Protein AF-A0A7C7XXQ1-F1 (afdb_monomer)

Solvent-accessible surface area (backbone atoms only — not comparable to full-atom values): 8791 Å² total; per-residue (Å²): 127,85,78,73,82,72,54,63,34,34,36,43,32,41,36,23,61,31,93,62,36,51,89,46,96,90,58,56,94,86,53,44,15,67,61,36,32,44,66,22,47,54,62,50,49,54,57,33,44,78,54,66,19,45,79,78,46,72,49,70,52,91,59,61,57,92,78,76,80,98,57,85,88,66,46,70,48,51,32,40,38,32,34,36,32,45,30,61,61,53,56,50,54,49,51,49,47,46,70,69,68,72,55,68,38,62,58,30,39,65,26,6,44,67,48,70,52,79,46,80,35,74,88,68,87,63,88,82,37,66,70,56,50,49,51,52,51,52,48,54,52,50,53,51,53,51,54,56,50,64,75,74,106

Sequence (153 aa):
MKSDTGDDWAMWNAVDLWDTPKQVKGVKPGDTSQDVVNRYSEPFFAMALRRAAHPVMGGIAANTAIDTWGIEGGEDWEMGLLVRYRSRRDIMEMIEEMATSGLEIHSFKVAAVEKTIAFPLDPWFYPGDPRFLLGMVFTLLGLTAQLRHNARA

Secondary structure (DSSP, 8-state):
-----SS-EEEEEEEEE-SS----TTPPTT--HHHHHHHHHHHHHHHHHHTT-EEEEEEE-SSS-S---S-SS-S--SEEEEEEES-HHHHHHHHHHHHHS--TTHHHHHHHEEEEEEEEESS---TT-HHHHHHHHHHHHHHHHHHHHHTT-

Structure (mmCIF, N/CA/C/O backbone):
data_AF-A0A7C7XXQ1-F1
#
_entry.id   AF-A0A7C7XXQ1-F1
#
loop_
_atom_site.group_PDB
_atom_site.id
_atom_site.type_symbol
_atom_site.label_atom_id
_atom_site.label_alt_id
_atom_site.label_comp_id
_atom_site.label_asym_id
_atom_site.label_entity_id
_atom_site.label_seq_id
_atom_site.pdbx_PDB_ins_code
_atom_site.Cartn_x
_atom_site.Cartn_y
_atom_site.Cartn_z
_atom_site.occupancy
_atom_site.B_iso_or_equiv
_atom_site.auth_seq_id
_atom_site.auth_comp_id
_atom_site.auth_asym_id
_atom_site.auth_atom_id
_atom_site.pdbx_PDB_model_num
ATOM 1 N N . MET A 1 1 ? 8.755 -15.092 8.198 1.00 62.72 1 MET A N 1
ATOM 2 C CA . MET A 1 1 ? 8.285 -15.470 6.840 1.00 62.72 1 MET A CA 1
ATOM 3 C C . MET A 1 1 ? 9.049 -16.715 6.402 1.00 62.72 1 MET A C 1
ATOM 5 O O . MET A 1 1 ? 10.145 -16.906 6.917 1.00 62.72 1 MET A O 1
ATOM 9 N N . LYS A 1 2 ? 8.504 -17.573 5.517 1.00 59.38 2 LYS A N 1
ATOM 10 C CA . LYS A 1 2 ? 9.304 -18.648 4.884 1.00 59.38 2 LYS A CA 1
ATOM 11 C C . LYS A 1 2 ? 10.623 -18.040 4.381 1.00 59.38 2 LYS A C 1
ATOM 13 O O . LYS A 1 2 ? 10.593 -16.887 3.959 1.00 59.38 2 LYS A O 1
ATOM 18 N N . SER A 1 3 ? 11.722 -18.779 4.541 1.00 80.94 3 SER A N 1
ATOM 19 C CA . SER A 1 3 ? 13.116 -18.415 4.224 1.00 80.94 3 SER A CA 1
ATOM 20 C C . SER A 1 3 ? 13.285 -17.242 3.251 1.00 80.94 3 SER A C 1
ATOM 22 O O . SER A 1 3 ? 12.667 -17.227 2.189 1.00 80.94 3 SER A O 1
ATOM 24 N N . ASP A 1 4 ? 14.152 -16.289 3.594 1.00 83.31 4 ASP A N 1
ATOM 25 C CA . ASP A 1 4 ? 14.459 -15.150 2.726 1.00 83.31 4 ASP A CA 1
ATOM 26 C C . ASP A 1 4 ? 15.146 -15.614 1.435 1.00 83.31 4 ASP A C 1
ATOM 28 O O . ASP A 1 4 ? 16.235 -16.182 1.484 1.00 83.31 4 ASP A O 1
ATOM 32 N N . THR A 1 5 ? 14.490 -15.403 0.294 1.00 85.44 5 THR A N 1
ATOM 33 C CA . THR A 1 5 ? 15.016 -15.738 -1.038 1.00 85.44 5 THR A CA 1
ATOM 34 C C . THR A 1 5 ? 16.005 -14.689 -1.546 1.00 85.44 5 THR A C 1
ATOM 36 O O . THR A 1 5 ? 16.776 -14.979 -2.454 1.00 85.44 5 THR A O 1
ATOM 39 N N . GLY A 1 6 ? 16.005 -13.486 -0.956 1.00 85.44 6 GLY A N 1
ATOM 40 C CA . GLY A 1 6 ? 16.743 -12.323 -1.456 1.00 85.44 6 GLY A CA 1
ATOM 41 C C . GLY A 1 6 ? 16.015 -11.547 -2.560 1.00 85.44 6 GLY A C 1
ATOM 42 O O . GLY A 1 6 ? 16.452 -10.450 -2.902 1.00 85.44 6 GLY A O 1
ATOM 43 N N . ASP A 1 7 ? 14.902 -12.079 -3.070 1.00 89.19 7 ASP A N 1
ATOM 44 C CA . ASP A 1 7 ? 14.070 -11.426 -4.078 1.00 89.19 7 ASP A CA 1
ATOM 45 C C . ASP A 1 7 ? 13.067 -10.449 -3.454 1.00 89.19 7 ASP A C 1
ATOM 47 O O . ASP A 1 7 ? 12.694 -10.543 -2.275 1.00 89.19 7 ASP A O 1
ATOM 51 N N . ASP A 1 8 ? 12.604 -9.513 -4.282 1.00 92.00 8 ASP A N 1
ATOM 52 C CA . ASP A 1 8 ? 11.540 -8.604 -3.904 1.00 92.00 8 ASP A CA 1
ATOM 53 C C . ASP A 1 8 ? 10.172 -9.282 -3.930 1.00 92.00 8 ASP A C 1
ATOM 55 O O . ASP A 1 8 ? 9.892 -10.184 -4.714 1.00 92.00 8 ASP A O 1
ATOM 59 N N . TRP A 1 9 ? 9.290 -8.811 -3.060 1.00 94.06 9 TRP A N 1
ATOM 60 C CA . TRP A 1 9 ? 7.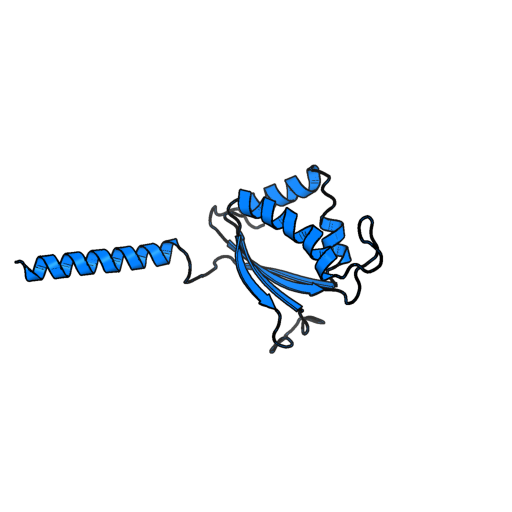936 -9.328 -2.900 1.00 94.06 9 TRP A CA 1
ATOM 61 C C . TRP A 1 9 ? 6.987 -8.165 -2.631 1.00 94.06 9 TRP A C 1
ATOM 63 O O . TRP A 1 9 ? 7.422 -7.039 -2.359 1.00 94.06 9 TRP A O 1
ATOM 73 N N . ALA A 1 10 ? 5.684 -8.412 -2.696 1.00 95.31 10 ALA A N 1
ATOM 74 C CA . ALA A 1 10 ? 4.698 -7.378 -2.415 1.00 95.31 10 ALA A CA 1
ATOM 75 C C . ALA A 1 10 ? 3.681 -7.820 -1.372 1.00 95.31 10 ALA A C 1
ATOM 77 O O . ALA A 1 10 ? 3.365 -8.997 -1.245 1.00 95.31 10 ALA A O 1
ATOM 78 N N . MET A 1 11 ? 3.156 -6.866 -0.616 1.00 96.44 11 MET A N 1
ATOM 79 C CA . MET A 1 11 ? 2.065 -7.082 0.322 1.00 96.44 11 MET A CA 1
ATOM 80 C C . MET A 1 11 ? 0.830 -6.365 -0.196 1.00 96.44 11 MET A C 1
ATOM 82 O O . MET A 1 11 ? 0.828 -5.136 -0.303 1.00 96.44 11 MET A O 1
ATOM 86 N N . TRP A 1 12 ? -0.203 -7.138 -0.515 1.00 96.56 12 TRP A N 1
ATOM 87 C CA . TRP A 1 12 ? -1.530 -6.603 -0.777 1.00 96.56 1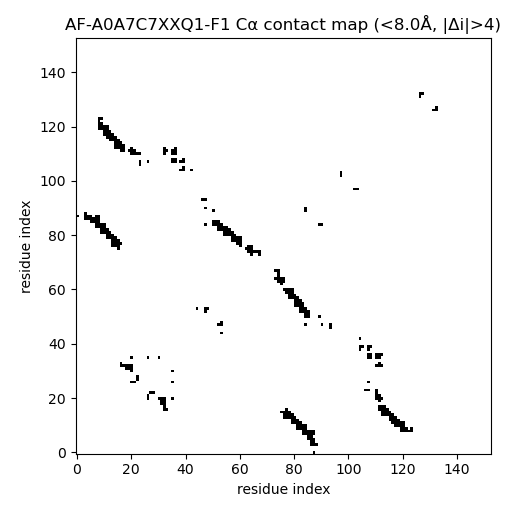2 TRP A CA 1
ATOM 88 C C . TRP A 1 12 ? -2.231 -6.344 0.549 1.00 96.56 12 TRP A C 1
ATOM 90 O O . TRP A 1 12 ? -2.275 -7.225 1.408 1.00 96.56 12 TRP A O 1
ATOM 100 N N . ASN A 1 13 ? -2.775 -5.146 0.708 1.00 97.00 13 ASN A N 1
ATOM 101 C CA . ASN A 1 13 ? -3.516 -4.742 1.887 1.00 97.00 13 ASN A CA 1
ATOM 102 C C . ASN A 1 13 ? -4.904 -4.265 1.471 1.00 97.00 13 ASN A C 1
ATOM 104 O O . ASN A 1 13 ? -5.019 -3.431 0.575 1.00 97.00 13 ASN A O 1
ATOM 108 N N . ALA A 1 14 ? -5.925 -4.755 2.162 1.00 96.62 14 ALA A N 1
ATOM 109 C CA . ALA A 1 14 ? -7.239 -4.129 2.222 1.00 96.62 14 ALA A CA 1
ATOM 110 C C . ALA A 1 14 ? -7.442 -3.627 3.654 1.00 96.62 14 ALA A C 1
ATOM 112 O O . ALA A 1 14 ? -7.081 -4.324 4.611 1.00 96.62 14 ALA A O 1
ATOM 113 N N . VAL A 1 15 ? -7.923 -2.398 3.805 1.00 97.06 15 VAL A N 1
ATOM 114 C CA . VAL A 1 15 ? -8.073 -1.732 5.102 1.00 97.06 15 VAL A CA 1
ATOM 115 C C . VAL A 1 15 ? -9.455 -1.107 5.176 1.00 97.06 15 VAL A C 1
ATOM 117 O O . VAL A 1 15 ? -9.915 -0.484 4.221 1.00 97.06 15 VAL A O 1
ATOM 120 N N . ASP A 1 16 ? -10.079 -1.297 6.327 1.00 97.25 16 ASP A N 1
ATOM 121 C CA . ASP A 1 16 ? -11.339 -0.692 6.724 1.00 97.25 16 ASP A CA 1
ATOM 122 C C . ASP A 1 16 ? -11.094 0.042 8.044 1.00 97.25 16 ASP A C 1
ATOM 124 O O . ASP A 1 16 ? -10.465 -0.515 8.961 1.00 97.25 16 ASP A O 1
ATOM 128 N N . LEU A 1 17 ? -11.491 1.306 8.124 1.00 97.06 17 LEU A N 1
ATOM 129 C CA . LEU A 1 17 ? -11.306 2.119 9.318 1.00 97.06 17 LEU A CA 1
ATOM 130 C C . LEU A 1 17 ? -12.597 2.157 10.129 1.00 97.06 17 LEU A C 1
ATOM 132 O O . LEU A 1 17 ? -13.690 2.036 9.600 1.00 97.06 17 LEU A O 1
ATOM 136 N N . TRP A 1 18 ? -12.466 2.372 11.435 1.00 96.50 18 TRP A N 1
ATOM 137 C CA . TRP A 1 18 ? -13.632 2.682 12.254 1.00 96.50 18 TRP A CA 1
ATOM 138 C C . TRP A 1 18 ? -14.252 4.010 11.812 1.00 96.50 18 TRP A C 1
ATOM 140 O O . TRP A 1 18 ? -13.518 4.971 11.582 1.00 96.50 18 TRP A O 1
ATOM 150 N N . ASP A 1 19 ? -15.577 4.142 11.886 1.00 95.19 19 ASP A N 1
ATOM 151 C CA . ASP A 1 19 ? -16.248 5.450 11.761 1.00 95.19 19 ASP A CA 1
ATOM 152 C C . ASP A 1 19 ? -15.690 6.484 12.755 1.00 95.19 19 ASP A C 1
ATOM 154 O O . ASP A 1 19 ? -15.587 7.681 12.482 1.00 95.19 19 ASP A O 1
ATOM 158 N N . THR A 1 20 ? -15.342 6.026 13.960 1.00 96.12 20 THR A N 1
ATOM 159 C CA . THR A 1 20 ? -14.736 6.842 15.015 1.00 96.12 20 THR A CA 1
ATOM 160 C C . THR A 1 20 ? -13.570 6.084 15.640 1.00 96.12 20 THR A C 1
ATOM 162 O O . THR A 1 20 ? -13.767 4.966 16.126 1.00 96.12 20 THR A O 1
ATOM 165 N N . PRO A 1 21 ? -12.363 6.674 15.701 1.00 96.56 21 PRO A N 1
ATOM 166 C CA . PRO A 1 21 ? -11.199 5.967 16.203 1.00 96.56 21 PRO A CA 1
ATOM 167 C C . PRO A 1 21 ? -11.325 5.706 17.702 1.00 96.56 21 PRO A C 1
ATOM 169 O O . PRO A 1 21 ? -11.846 6.520 18.480 1.00 96.56 21 PRO A O 1
ATOM 172 N N . LYS A 1 22 ? -10.765 4.579 18.140 1.00 95.88 22 LYS A N 1
ATOM 173 C CA . LYS A 1 22 ? -10.683 4.253 19.564 1.00 95.88 22 LYS A CA 1
ATOM 174 C C . LYS A 1 22 ? -9.818 5.285 20.279 1.00 95.88 22 LYS A C 1
ATOM 176 O O . LYS A 1 22 ? -8.747 5.674 19.815 1.00 95.88 22 LYS A O 1
ATOM 181 N N . GLN A 1 23 ? -10.272 5.698 21.454 1.00 94.38 23 GLN A N 1
ATOM 182 C CA . GLN A 1 23 ? -9.563 6.685 22.257 1.00 94.38 23 GLN A CA 1
ATOM 183 C C . GLN A 1 23 ? -8.382 6.023 22.973 1.00 94.38 23 GLN A C 1
ATOM 185 O O . GLN A 1 23 ? -8.538 5.376 24.007 1.00 94.38 23 GLN A O 1
ATOM 190 N N . VAL A 1 24 ? -7.193 6.179 22.392 1.00 91.81 24 VAL A N 1
ATOM 191 C CA . VAL A 1 24 ? -5.909 5.750 22.964 1.00 91.81 24 VAL A CA 1
ATOM 192 C C . VAL A 1 24 ? -5.007 6.960 23.206 1.00 91.81 24 VAL A C 1
ATOM 194 O O . VAL A 1 24 ? -5.274 8.065 22.731 1.00 91.81 24 VAL A O 1
ATOM 197 N N . LYS A 1 25 ? -3.909 6.772 23.948 1.00 90.50 25 LYS A N 1
ATOM 198 C CA . LYS A 1 25 ? -2.936 7.843 24.202 1.00 90.50 25 LYS A CA 1
ATOM 199 C C . LYS A 1 25 ? -2.452 8.447 22.875 1.00 90.50 25 LYS A C 1
ATOM 201 O O . LYS A 1 25 ? -1.879 7.750 22.050 1.00 90.50 25 LYS A O 1
ATOM 206 N N . GLY A 1 26 ? -2.646 9.755 22.704 1.00 89.75 26 GLY A N 1
ATOM 207 C CA . GLY A 1 26 ? -2.237 10.488 21.501 1.00 89.75 26 GLY A CA 1
ATOM 208 C C . GLY A 1 26 ? -3.335 10.667 20.447 1.00 89.75 26 GLY A C 1
ATOM 209 O O . GLY A 1 26 ? -3.106 11.413 19.498 1.00 89.75 26 GLY A O 1
ATOM 210 N N . VAL A 1 27 ? -4.510 10.050 20.614 1.00 93.62 27 VAL A N 1
ATOM 211 C CA . VAL A 1 27 ? -5.728 10.383 19.856 1.00 93.62 27 VAL A CA 1
ATOM 212 C C . VAL A 1 27 ? -6.452 11.515 20.584 1.00 93.62 27 VAL A C 1
ATOM 214 O O . VAL A 1 27 ? -6.644 11.460 21.798 1.00 93.62 27 VAL A O 1
ATOM 217 N N . LYS A 1 28 ? -6.787 12.583 19.861 1.00 93.25 28 LYS A N 1
ATOM 218 C CA . LYS A 1 28 ? -7.489 13.756 20.382 1.00 93.25 28 LYS A CA 1
ATOM 219 C C . LYS A 1 28 ? -8.995 13.604 20.148 1.00 93.25 28 LYS A C 1
ATOM 221 O O . LYS A 1 28 ? -9.397 13.032 19.134 1.00 93.25 28 LYS A O 1
ATOM 226 N N . PRO A 1 29 ? -9.838 14.179 21.023 1.00 91.62 29 PRO A N 1
ATOM 227 C CA . PRO A 1 29 ? -11.259 14.314 20.735 1.00 91.62 29 PRO A CA 1
ATOM 228 C C . PRO A 1 29 ? -11.472 15.045 19.403 1.00 91.62 29 PRO A C 1
ATOM 230 O O . PRO A 1 29 ? -10.932 16.134 19.206 1.00 91.62 29 PRO A O 1
ATOM 233 N N . GLY A 1 30 ? -12.251 14.440 18.507 1.00 92.25 30 GLY A N 1
ATOM 234 C CA . GLY A 1 30 ? -12.532 14.973 17.172 1.00 92.25 30 GLY A CA 1
ATOM 235 C C . GLY A 1 30 ? -11.557 14.545 16.070 1.00 92.25 30 GLY A C 1
ATOM 236 O O . GLY A 1 30 ? -11.798 14.901 14.922 1.00 92.25 30 GLY A O 1
ATOM 237 N N . ASP A 1 31 ? -10.500 13.783 16.378 1.00 95.38 31 ASP A N 1
ATOM 238 C CA . ASP A 1 31 ? -9.687 13.149 15.334 1.00 95.38 31 ASP A CA 1
ATOM 239 C C . ASP A 1 31 ? -10.533 12.143 14.537 1.00 95.38 31 ASP A C 1
ATOM 241 O O . ASP A 1 31 ? -11.260 11.333 15.122 1.00 95.38 31 ASP A O 1
ATOM 245 N N . THR A 1 32 ? -10.397 12.156 13.209 1.00 96.75 32 THR A N 1
ATOM 246 C CA . THR A 1 32 ? -10.973 11.113 12.349 1.00 96.75 32 THR A CA 1
ATOM 247 C C . THR A 1 32 ? -10.087 9.867 12.349 1.00 96.75 32 THR A C 1
ATOM 249 O O . THR A 1 32 ? -8.885 9.946 12.625 1.00 96.75 32 THR A O 1
ATOM 252 N N . SER A 1 33 ? -10.629 8.701 11.990 1.00 96.62 33 SER A N 1
ATOM 253 C CA . SER A 1 33 ? -9.798 7.497 11.844 1.00 96.62 33 SER A CA 1
ATOM 254 C C . SER A 1 33 ? -8.731 7.655 10.764 1.00 96.62 33 SER A C 1
ATOM 256 O O . SER A 1 33 ? -7.630 7.130 10.924 1.00 96.62 33 SER A O 1
ATOM 258 N N . GLN A 1 34 ? -8.992 8.458 9.727 1.00 95.62 34 GLN A N 1
ATOM 259 C CA . GLN A 1 34 ? -7.986 8.803 8.726 1.00 95.62 34 GLN A CA 1
ATOM 260 C C . GLN A 1 34 ? -6.823 9.603 9.337 1.00 95.62 34 GLN A C 1
ATOM 262 O O . GLN A 1 34 ? -5.657 9.297 9.083 1.00 95.62 34 GLN A O 1
ATOM 267 N N . ASP A 1 35 ? -7.108 10.593 10.187 1.00 96.06 35 ASP A N 1
ATOM 268 C CA . ASP A 1 35 ? -6.062 11.362 10.874 1.00 96.06 35 ASP A CA 1
ATOM 269 C C . ASP A 1 35 ? -5.2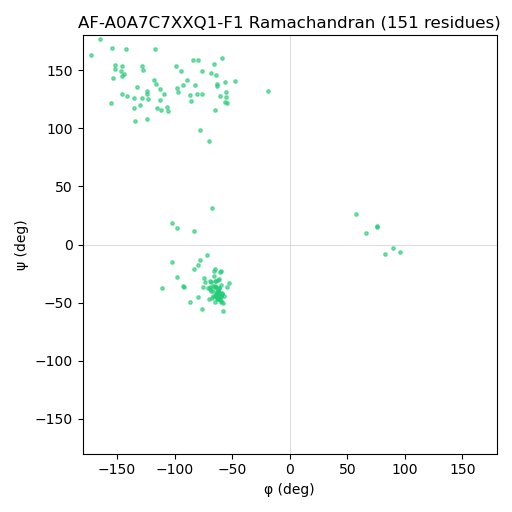23 10.469 11.791 1.00 96.06 35 ASP A C 1
ATOM 271 O O . ASP A 1 35 ? -3.999 10.604 11.867 1.00 96.06 35 ASP A O 1
ATOM 275 N N . VAL A 1 36 ? -5.877 9.539 12.490 1.00 96.62 36 VAL A N 1
ATOM 276 C CA . VAL A 1 36 ? -5.206 8.614 13.403 1.00 96.62 36 VAL A CA 1
ATOM 277 C C . VAL A 1 36 ? -4.357 7.603 12.630 1.00 96.62 36 VAL A C 1
ATOM 279 O O . VAL A 1 36 ? -3.188 7.425 12.973 1.00 96.62 36 VAL A O 1
ATOM 282 N N . VAL A 1 37 ? -4.875 6.982 11.563 1.00 95.81 37 VAL A N 1
ATOM 283 C CA . VAL A 1 37 ? -4.087 6.028 10.767 1.00 95.81 37 VAL A CA 1
ATOM 284 C C . VAL A 1 37 ? -2.910 6.716 10.074 1.00 95.81 37 VAL A C 1
ATOM 286 O O . VAL A 1 37 ? -1.844 6.110 9.987 1.00 95.81 37 VAL A O 1
ATOM 289 N N . ASN A 1 38 ? -3.033 7.993 9.691 1.00 95.19 38 ASN A N 1
ATOM 290 C CA . ASN A 1 38 ? -1.929 8.768 9.114 1.00 95.19 38 ASN A CA 1
ATOM 291 C C . ASN A 1 38 ? -0.742 8.910 10.080 1.00 95.19 38 ASN A C 1
ATOM 293 O O . ASN A 1 38 ? 0.412 8.757 9.674 1.00 95.19 38 ASN A O 1
ATOM 297 N N . ARG A 1 39 ? -1.006 9.077 11.383 1.00 94.62 39 ARG A N 1
ATOM 298 C CA . ARG A 1 39 ? 0.042 9.107 12.426 1.00 94.62 39 ARG A CA 1
ATOM 299 C C . ARG A 1 39 ? 0.785 7.776 12.569 1.00 94.62 39 ARG A C 1
ATOM 301 O O . ARG A 1 39 ? 1.901 7.757 13.084 1.00 94.62 39 ARG A O 1
ATOM 308 N N . TYR A 1 40 ? 0.189 6.673 12.117 1.00 93.88 40 TYR A N 1
ATOM 309 C CA . TYR A 1 40 ? 0.872 5.391 11.959 1.00 93.88 40 TYR A CA 1
ATOM 310 C C . TYR A 1 40 ? 1.571 5.272 10.597 1.00 93.88 40 TYR A C 1
ATOM 312 O O . TYR A 1 40 ? 2.741 4.888 10.535 1.00 93.88 40 TYR A O 1
ATOM 320 N N . SER A 1 41 ? 0.869 5.573 9.504 1.00 93.50 41 SER A N 1
ATOM 321 C CA . SER A 1 41 ? 1.340 5.272 8.154 1.00 93.50 41 SER A CA 1
ATOM 322 C C . SER A 1 41 ? 2.501 6.158 7.718 1.00 93.50 41 SER A C 1
ATOM 324 O O . SER A 1 41 ? 3.413 5.661 7.067 1.00 93.50 41 SER A O 1
ATOM 326 N N . GLU A 1 42 ? 2.520 7.440 8.085 1.00 93.81 42 GLU A N 1
ATOM 327 C CA . GLU A 1 42 ? 3.608 8.361 7.732 1.00 93.81 42 GLU A CA 1
ATOM 328 C C . GLU A 1 42 ? 4.988 7.885 8.226 1.00 93.81 42 GLU A C 1
ATOM 330 O O . GLU A 1 42 ? 5.882 7.688 7.393 1.00 93.81 42 GLU A O 1
ATOM 335 N N . PRO A 1 43 ? 5.204 7.632 9.536 1.00 92.38 43 PRO A N 1
ATOM 336 C CA . PRO A 1 43 ? 6.490 7.127 10.009 1.00 92.38 43 PRO A CA 1
ATOM 337 C C . PRO A 1 43 ? 6.784 5.723 9.471 1.00 92.38 43 PRO A C 1
ATOM 339 O O . PRO A 1 43 ? 7.932 5.434 9.127 1.00 92.38 43 PRO A O 1
ATOM 342 N N . PHE A 1 44 ? 5.763 4.868 9.335 1.00 92.19 44 PHE A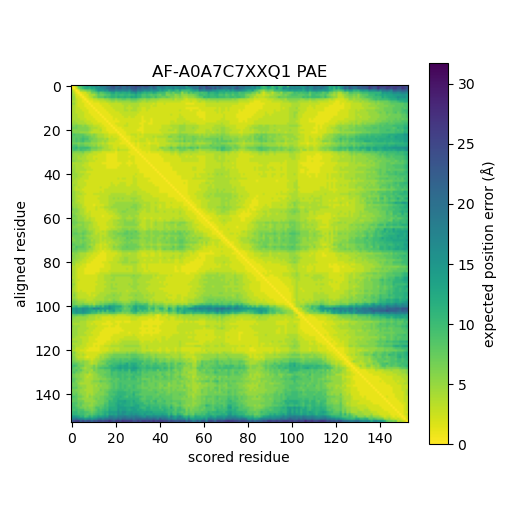 N 1
ATOM 343 C CA . PHE A 1 44 ? 5.913 3.543 8.732 1.00 92.19 44 PHE A CA 1
ATOM 344 C C . PHE A 1 44 ? 6.469 3.625 7.304 1.00 92.19 44 PHE A C 1
ATOM 346 O O . PHE A 1 44 ? 7.465 2.972 6.995 1.00 92.19 44 PHE A O 1
ATOM 353 N N . PHE A 1 45 ? 5.888 4.462 6.440 1.00 93.12 45 PHE A N 1
ATOM 354 C CA . PHE A 1 45 ? 6.366 4.626 5.068 1.00 93.12 45 PHE A CA 1
ATOM 355 C C . PHE A 1 45 ? 7.726 5.311 4.995 1.00 93.12 45 PHE A C 1
ATOM 357 O O . PHE A 1 45 ? 8.523 4.961 4.127 1.00 93.12 45 PHE A O 1
ATOM 364 N N . ALA A 1 46 ? 8.042 6.222 5.918 1.00 92.38 46 ALA A N 1
ATOM 365 C CA . ALA A 1 46 ? 9.380 6.797 6.002 1.00 92.38 46 ALA A CA 1
ATOM 366 C C . ALA A 1 46 ? 10.445 5.721 6.298 1.00 92.38 46 ALA A C 1
ATOM 368 O O . ALA A 1 46 ? 11.494 5.694 5.647 1.00 92.38 46 ALA A O 1
ATOM 369 N N . MET A 1 47 ? 10.175 4.803 7.234 1.00 92.19 47 MET A N 1
ATOM 370 C CA . MET A 1 47 ? 11.056 3.660 7.517 1.00 92.19 47 MET A CA 1
ATOM 371 C C . MET A 1 47 ? 11.117 2.669 6.350 1.00 92.19 47 MET A C 1
ATOM 373 O O . MET A 1 47 ? 12.200 2.171 6.032 1.00 92.19 47 MET A O 1
ATOM 377 N N . ALA A 1 48 ? 9.982 2.411 5.696 1.00 93.06 48 ALA A N 1
ATOM 378 C CA . ALA A 1 48 ? 9.901 1.514 4.548 1.00 93.06 48 ALA A CA 1
ATOM 379 C C . ALA A 1 48 ? 10.748 2.041 3.377 1.00 93.06 48 ALA A C 1
ATOM 381 O O . ALA A 1 48 ? 11.576 1.313 2.825 1.00 93.06 48 ALA A O 1
ATOM 382 N N . LEU A 1 49 ? 10.625 3.333 3.060 1.00 93.69 49 LEU A N 1
ATOM 383 C CA . LEU A 1 49 ? 11.345 3.961 1.954 1.00 93.69 49 LEU A CA 1
ATOM 384 C C . LEU A 1 49 ? 12.865 3.910 2.141 1.00 93.69 49 LEU A C 1
ATOM 386 O O . LEU A 1 49 ? 13.593 3.620 1.191 1.00 93.69 49 LEU A O 1
ATOM 390 N N . ARG A 1 50 ? 13.355 4.099 3.374 1.00 92.94 50 ARG A N 1
ATOM 391 C CA . ARG A 1 50 ? 14.786 3.953 3.712 1.00 92.94 50 ARG A CA 1
ATOM 392 C C . ARG A 1 50 ? 15.332 2.551 3.426 1.00 92.94 50 ARG A C 1
ATOM 394 O O . ARG A 1 50 ? 16.531 2.399 3.218 1.00 92.94 50 ARG A O 1
ATOM 401 N N . ARG A 1 51 ? 14.459 1.541 3.379 1.00 93.56 51 ARG A N 1
ATOM 402 C CA . ARG A 1 51 ? 14.779 0.139 3.066 1.00 93.56 51 ARG A CA 1
ATOM 403 C C . ARG A 1 51 ? 14.409 -0.257 1.635 1.00 93.56 51 ARG A C 1
ATOM 405 O O . ARG A 1 51 ? 14.301 -1.440 1.327 1.00 93.56 51 ARG A O 1
ATOM 412 N N . ALA A 1 52 ? 14.220 0.727 0.752 1.00 92.38 52 ALA A N 1
ATOM 413 C CA . ALA A 1 52 ? 13.801 0.532 -0.635 1.00 92.38 52 ALA A CA 1
ATOM 414 C C . ALA A 1 52 ? 12.459 -0.218 -0.785 1.00 92.38 52 ALA A C 1
ATOM 416 O O . ALA A 1 52 ? 12.209 -0.845 -1.818 1.00 92.38 52 ALA A O 1
ATOM 417 N N . ALA A 1 53 ? 11.596 -0.134 0.232 1.00 93.62 53 ALA A N 1
ATOM 418 C CA . ALA A 1 53 ? 10.199 -0.529 0.145 1.00 93.62 53 ALA A CA 1
ATOM 419 C C . ALA A 1 53 ? 9.339 0.684 -0.227 1.00 93.62 53 ALA A C 1
ATOM 421 O O . ALA A 1 53 ? 9.552 1.786 0.277 1.00 93.62 53 ALA A O 1
ATOM 422 N N . HIS A 1 54 ? 8.379 0.503 -1.129 1.00 91.88 54 HIS A N 1
ATOM 423 C CA . HIS A 1 54 ? 7.563 1.605 -1.632 1.00 91.88 54 HIS A CA 1
ATOM 424 C C . HIS A 1 54 ? 6.166 1.139 -2.061 1.00 91.88 54 HIS A C 1
ATOM 426 O O . HIS A 1 54 ? 6.004 0.001 -2.514 1.00 91.88 54 HIS A O 1
ATOM 432 N N . PRO A 1 55 ? 5.148 2.012 -1.968 1.00 92.56 55 PRO A N 1
ATOM 433 C CA . PRO A 1 55 ? 3.862 1.777 -2.609 1.00 92.56 55 PRO A CA 1
ATOM 434 C C . PRO A 1 55 ? 4.033 1.553 -4.118 1.00 92.56 55 PRO A C 1
ATOM 436 O O . PRO A 1 55 ? 4.847 2.210 -4.769 1.00 92.56 55 PRO A O 1
ATOM 439 N N . VAL A 1 56 ? 3.275 0.607 -4.664 1.00 92.38 56 VAL A N 1
ATOM 440 C CA . VAL A 1 56 ? 3.174 0.339 -6.110 1.00 92.38 56 VAL A CA 1
ATOM 441 C C . VAL A 1 56 ? 1.793 0.731 -6.625 1.00 92.38 56 VAL A C 1
ATOM 443 O O . VAL A 1 56 ? 1.663 1.261 -7.722 1.00 92.38 56 VAL A O 1
ATOM 446 N N . MET A 1 57 ? 0.763 0.497 -5.814 1.00 92.56 57 MET A N 1
ATOM 447 C CA . MET A 1 57 ? -0.624 0.832 -6.111 1.00 92.56 57 MET A CA 1
ATOM 448 C C . MET A 1 57 ? -1.324 1.226 -4.812 1.00 92.56 57 MET A C 1
ATOM 450 O O . MET A 1 57 ? -1.049 0.640 -3.767 1.00 92.56 57 MET A O 1
ATOM 454 N N . GLY A 1 58 ? -2.246 2.181 -4.894 1.00 94.56 58 GLY A N 1
ATOM 455 C CA . GLY A 1 58 ? -3.173 2.522 -3.821 1.00 94.56 58 GLY A CA 1
ATOM 456 C C . GLY A 1 58 ? -4.468 3.098 -4.385 1.00 94.56 58 GLY A C 1
ATOM 457 O O . GLY A 1 58 ? -4.463 3.648 -5.488 1.00 94.56 58 GLY A O 1
ATOM 458 N N . GLY A 1 59 ? -5.565 2.967 -3.646 1.00 95.94 59 GLY A N 1
ATOM 459 C CA . GLY A 1 59 ? -6.859 3.512 -4.045 1.00 95.94 59 GLY A CA 1
ATOM 460 C C . GLY A 1 59 ? -7.919 3.397 -2.956 1.00 95.94 59 GLY A C 1
ATOM 461 O O . GLY A 1 59 ? -7.767 2.626 -2.009 1.00 95.94 59 GLY A O 1
ATOM 462 N N . ILE A 1 60 ? -8.986 4.176 -3.118 1.00 95.81 60 ILE A N 1
ATOM 463 C CA . ILE A 1 60 ? -10.201 4.108 -2.300 1.00 95.81 60 ILE A CA 1
ATOM 464 C C . ILE A 1 60 ? -11.142 3.093 -2.952 1.00 95.81 60 ILE A C 1
ATOM 466 O O . ILE A 1 60 ? -11.210 3.014 -4.184 1.00 95.81 60 ILE A O 1
ATOM 470 N N . ALA A 1 61 ? -11.841 2.305 -2.143 1.00 95.62 61 ALA A N 1
ATOM 471 C CA . ALA A 1 61 ? -12.830 1.364 -2.636 1.00 95.62 61 ALA A CA 1
ATOM 472 C C . ALA A 1 61 ? -13.948 2.104 -3.383 1.00 95.62 61 ALA A C 1
ATOM 474 O O . ALA A 1 61 ? -14.536 3.062 -2.888 1.00 95.62 61 ALA A O 1
ATOM 475 N N . ALA A 1 62 ? -14.233 1.659 -4.606 1.00 96.56 62 ALA A N 1
ATOM 476 C CA . ALA A 1 62 ? -15.317 2.219 -5.409 1.00 96.56 62 ALA A CA 1
ATOM 477 C C . ALA A 1 62 ? -16.686 1.614 -5.052 1.00 96.56 62 ALA A C 1
ATOM 479 O O . ALA A 1 62 ? -17.718 2.193 -5.385 1.00 96.56 62 ALA A O 1
ATOM 480 N N . ASN A 1 63 ? -16.688 0.425 -4.444 1.00 95.44 63 ASN A N 1
ATOM 481 C CA . ASN A 1 63 ? -17.863 -0.314 -3.998 1.00 95.44 63 ASN A CA 1
ATOM 482 C C . ASN A 1 63 ? -17.423 -1.421 -3.021 1.00 95.44 63 ASN A C 1
ATOM 484 O O . ASN A 1 63 ? -16.221 -1.636 -2.837 1.00 95.44 63 ASN A O 1
ATOM 488 N N . THR A 1 64 ? -18.386 -2.158 -2.470 1.00 94.81 64 THR A N 1
ATOM 489 C CA . THR A 1 64 ? -18.146 -3.408 -1.742 1.00 94.81 64 THR A CA 1
ATOM 490 C C . THR A 1 64 ? -17.441 -4.441 -2.630 1.00 94.81 64 THR A C 1
ATOM 492 O O . THR A 1 64 ? -17.468 -4.366 -3.866 1.00 94.81 64 THR A O 1
ATOM 495 N N . ALA A 1 65 ? -16.810 -5.435 -2.008 1.00 93.75 65 ALA A N 1
ATOM 496 C CA . ALA A 1 65 ? -16.214 -6.565 -2.701 1.00 93.75 65 ALA A CA 1
ATOM 497 C C . ALA A 1 65 ? -17.264 -7.268 -3.579 1.00 93.75 65 ALA A C 1
ATOM 499 O O . ALA A 1 65 ? -18.375 -7.558 -3.140 1.00 93.75 65 ALA A O 1
ATOM 500 N N . ILE A 1 66 ? -16.903 -7.519 -4.840 1.00 94.38 66 ILE A N 1
ATOM 501 C CA . ILE A 1 66 ? -17.797 -8.135 -5.836 1.00 94.38 66 ILE A CA 1
ATOM 502 C C . ILE A 1 66 ? -17.995 -9.631 -5.556 1.00 94.38 66 ILE A C 1
ATOM 504 O O . ILE A 1 66 ? -19.058 -10.173 -5.846 1.00 94.38 66 ILE A O 1
ATOM 508 N N . ASP A 1 67 ? -16.969 -10.289 -5.015 1.00 92.75 67 ASP A N 1
ATOM 509 C CA . ASP A 1 67 ? -16.986 -11.709 -4.682 1.00 92.75 67 ASP A CA 1
ATOM 510 C C . ASP A 1 67 ? -16.241 -11.940 -3.364 1.00 92.75 67 ASP A C 1
ATOM 512 O O . ASP A 1 67 ? -15.096 -11.506 -3.194 1.00 92.75 67 ASP A O 1
ATOM 516 N N . THR A 1 68 ? -16.905 -12.617 -2.433 1.00 92.50 68 THR A N 1
ATOM 517 C CA . THR A 1 68 ? -16.356 -13.052 -1.151 1.00 92.50 68 THR A CA 1
ATOM 518 C C . THR A 1 68 ? -16.777 -14.498 -0.923 1.00 92.50 68 THR A C 1
ATOM 520 O O . THR A 1 68 ? -17.958 -14.828 -0.828 1.00 92.50 68 THR A O 1
ATOM 523 N N . TRP A 1 69 ? -15.800 -15.401 -0.832 1.00 93.69 69 TRP A N 1
ATOM 524 C CA . TRP A 1 69 ? -16.065 -16.818 -0.596 1.00 93.69 69 TRP A CA 1
ATOM 525 C C . TRP A 1 69 ? -15.202 -17.341 0.548 1.00 93.69 69 TRP A C 1
ATOM 527 O O . TRP A 1 69 ? -13.975 -17.319 0.486 1.00 93.69 69 TRP A O 1
ATOM 537 N N . GLY A 1 70 ? -15.859 -17.830 1.604 1.00 93.00 70 GLY A N 1
ATOM 538 C CA . GLY A 1 70 ? -15.191 -18.443 2.754 1.00 93.00 70 GLY A CA 1
ATOM 539 C C . GLY A 1 70 ? -14.543 -17.428 3.697 1.00 93.00 70 GLY A C 1
ATOM 540 O O . GLY A 1 70 ? -13.730 -17.815 4.532 1.00 93.00 70 GLY A O 1
ATOM 541 N N . ILE A 1 71 ? -14.897 -16.148 3.558 1.00 90.12 71 ILE A N 1
ATOM 542 C CA . ILE A 1 71 ? -14.462 -15.041 4.409 1.00 90.12 71 ILE A CA 1
ATOM 543 C C . ILE A 1 71 ? -15.723 -14.386 4.968 1.00 90.12 71 ILE A C 1
ATOM 545 O O . ILE A 1 71 ? -16.601 -14.012 4.198 1.00 90.12 71 ILE A O 1
ATOM 549 N N . GLU A 1 72 ? -15.811 -14.266 6.288 1.00 90.44 72 GLU A N 1
ATOM 550 C CA . GLU A 1 72 ? -16.910 -13.585 6.978 1.00 90.44 72 GLU A CA 1
ATOM 551 C C . GLU A 1 72 ? -16.490 -12.143 7.304 1.00 90.44 72 GLU A C 1
ATOM 553 O O . GLU A 1 72 ? -15.391 -11.927 7.822 1.00 90.44 72 GLU A O 1
ATOM 558 N N . GLY A 1 73 ? -17.334 -11.157 6.978 1.00 89.88 73 GLY A N 1
ATOM 559 C CA . GLY A 1 73 ? -17.073 -9.738 7.261 1.00 89.88 73 GLY A CA 1
ATOM 560 C C . GLY A 1 73 ? -16.041 -9.077 6.337 1.00 89.88 73 GLY A C 1
ATOM 561 O O . GLY A 1 73 ? -15.493 -8.024 6.676 1.00 89.88 73 GLY A O 1
ATOM 562 N N . GLY A 1 74 ? -15.730 -9.704 5.198 1.00 91.56 74 GLY A N 1
ATOM 563 C CA . GLY A 1 74 ? -14.750 -9.237 4.211 1.00 91.56 74 GLY A CA 1
ATOM 564 C C . GLY A 1 74 ? -15.350 -8.492 3.015 1.00 91.56 74 GLY A C 1
ATOM 565 O O . GLY A 1 74 ? -14.671 -8.358 1.997 1.00 91.56 74 GLY A O 1
ATOM 566 N N . GLU A 1 75 ? -16.613 -8.078 3.097 1.00 93.44 75 GLU A N 1
ATOM 567 C CA . GLU A 1 75 ? -17.364 -7.447 2.010 1.00 93.44 75 GLU A CA 1
ATOM 568 C C . GLU A 1 75 ? -17.014 -5.963 1.857 1.00 93.44 75 GLU A C 1
ATOM 570 O O . GLU A 1 75 ? -16.775 -5.493 0.746 1.00 93.44 75 GLU A O 1
ATOM 575 N N . ASP A 1 76 ? -16.940 -5.234 2.968 1.00 94.88 76 ASP A N 1
ATOM 576 C CA . ASP A 1 76 ? -16.692 -3.791 2.974 1.00 94.88 76 ASP A CA 1
ATOM 577 C C . ASP A 1 76 ? -15.217 -3.477 3.229 1.00 94.88 76 ASP A C 1
ATOM 579 O O . ASP A 1 76 ? -14.596 -4.055 4.121 1.00 94.88 76 ASP A O 1
ATOM 583 N N . TRP A 1 77 ? -14.660 -2.560 2.443 1.00 96.06 77 TRP A N 1
ATOM 584 C CA . TRP A 1 77 ? -13.310 -2.026 2.610 1.00 96.06 77 TRP A CA 1
ATOM 585 C C . TRP A 1 77 ? -13.328 -0.552 2.232 1.00 96.06 77 TRP A C 1
ATOM 587 O O . TRP A 1 77 ? -14.021 -0.180 1.288 1.00 96.06 77 TRP A O 1
ATOM 597 N N . GLU A 1 78 ? -12.513 0.273 2.879 1.00 96.00 78 GLU A N 1
ATOM 598 C CA . GLU A 1 78 ? -12.363 1.681 2.499 1.00 96.00 78 GLU A CA 1
ATOM 599 C C . GLU A 1 78 ? -11.218 1.895 1.512 1.00 96.00 78 GLU A C 1
ATOM 601 O O . GLU A 1 78 ? -11.309 2.727 0.608 1.00 96.00 78 GLU A O 1
ATOM 606 N N . MET A 1 79 ? -10.118 1.153 1.666 1.00 96.00 79 MET A N 1
ATOM 607 C CA . MET A 1 79 ? -8.918 1.369 0.862 1.00 96.00 79 MET A CA 1
ATOM 608 C C . MET A 1 79 ? -8.142 0.087 0.566 1.00 96.00 79 MET A C 1
ATOM 610 O O . MET A 1 79 ? -8.080 -0.850 1.364 1.00 96.00 79 MET A O 1
ATOM 614 N N . GLY A 1 80 ? -7.490 0.087 -0.595 1.00 96.69 80 GLY A N 1
ATOM 615 C CA . GLY A 1 80 ? -6.560 -0.946 -1.034 1.00 96.69 80 GLY A CA 1
ATOM 616 C C . GLY A 1 80 ? -5.160 -0.377 -1.236 1.00 96.69 80 GLY A C 1
ATOM 617 O O . GLY A 1 80 ? -5.001 0.736 -1.744 1.00 96.69 80 GLY A O 1
ATOM 618 N N . LEU A 1 81 ? -4.132 -1.138 -0.859 1.00 96.25 81 LEU A N 1
ATOM 619 C CA . LEU A 1 81 ? -2.735 -0.745 -1.021 1.00 96.25 81 LEU A CA 1
ATOM 620 C C . LEU A 1 81 ? -1.827 -1.942 -1.314 1.00 96.25 81 LEU A C 1
ATOM 622 O O . LEU A 1 81 ? -1.778 -2.907 -0.553 1.00 96.25 81 LEU A O 1
ATOM 626 N N . LEU A 1 82 ? -1.014 -1.825 -2.360 1.00 95.88 82 LEU A N 1
ATOM 627 C CA . LEU A 1 82 ? 0.069 -2.751 -2.669 1.00 95.88 82 LEU A CA 1
ATOM 628 C C . LEU A 1 82 ? 1.415 -2.093 -2.353 1.00 95.88 82 LEU A C 1
ATOM 630 O O . LEU A 1 82 ? 1.783 -1.092 -2.974 1.00 95.88 82 LEU A O 1
ATOM 634 N N . VAL A 1 83 ? 2.169 -2.675 -1.422 1.00 95.50 83 VAL A N 1
ATOM 635 C CA . VAL A 1 83 ? 3.514 -2.207 -1.053 1.00 95.50 83 VAL A CA 1
ATOM 636 C C . VAL A 1 83 ? 4.538 -3.241 -1.483 1.00 95.50 83 VAL A C 1
ATOM 638 O O . VAL A 1 83 ? 4.451 -4.399 -1.081 1.00 95.50 83 VAL A O 1
ATOM 641 N N . ARG A 1 84 ? 5.525 -2.822 -2.273 1.00 94.75 84 ARG A N 1
ATOM 642 C CA . ARG A 1 84 ? 6.696 -3.638 -2.592 1.00 94.75 84 ARG A CA 1
ATOM 643 C C . ARG A 1 84 ? 7.717 -3.528 -1.471 1.00 94.75 84 ARG A C 1
ATOM 645 O O . ARG A 1 84 ? 8.032 -2.423 -1.031 1.00 94.75 84 ARG A O 1
ATOM 652 N N . TYR A 1 85 ? 8.307 -4.656 -1.105 1.00 94.38 85 TYR A N 1
ATOM 653 C CA . TYR A 1 85 ? 9.465 -4.750 -0.226 1.00 94.38 85 TYR A CA 1
ATOM 654 C C . TYR A 1 85 ? 10.64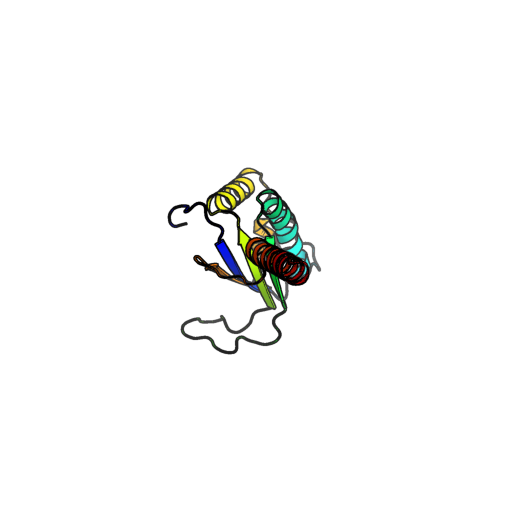7 -5.337 -0.990 1.00 94.38 85 TYR A C 1
ATOM 656 O O . TYR A 1 85 ? 10.491 -6.291 -1.749 1.00 94.38 85 TYR A O 1
ATOM 664 N N . ARG A 1 86 ? 11.843 -4.777 -0.777 1.00 92.81 86 ARG A N 1
ATOM 665 C CA . ARG A 1 86 ? 13.072 -5.248 -1.428 1.00 92.81 86 ARG A CA 1
ATOM 666 C C . ARG A 1 86 ? 13.451 -6.673 -1.010 1.00 92.81 86 ARG A C 1
ATOM 668 O O . ARG A 1 86 ? 13.957 -7.406 -1.846 1.00 92.81 86 ARG A O 1
ATOM 675 N N . SER A 1 87 ? 13.232 -7.046 0.250 1.00 93.00 87 SER A N 1
ATOM 676 C CA . SER A 1 87 ? 13.498 -8.393 0.772 1.00 93.00 87 SER A CA 1
ATOM 677 C C . SER A 1 87 ? 12.609 -8.706 1.977 1.00 93.00 87 SER A C 1
ATOM 679 O O . SER A 1 87 ? 11.939 -7.825 2.529 1.00 93.00 87 SER A O 1
ATOM 681 N N . ARG A 1 88 ? 12.582 -9.968 2.421 1.00 92.62 88 ARG A N 1
ATOM 682 C CA . ARG A 1 88 ? 11.878 -10.349 3.661 1.00 92.62 88 ARG A CA 1
ATOM 683 C C . ARG A 1 88 ? 12.639 -9.913 4.904 1.00 92.62 88 ARG A C 1
ATOM 685 O O . ARG A 1 88 ? 12.025 -9.642 5.931 1.00 92.62 88 ARG A O 1
ATOM 692 N N . ARG A 1 89 ? 13.966 -9.827 4.819 1.00 91.88 89 ARG A N 1
ATOM 693 C CA . ARG A 1 89 ? 14.799 -9.279 5.890 1.00 91.88 89 ARG A CA 1
ATOM 694 C C . ARG A 1 89 ? 14.422 -7.834 6.208 1.00 91.88 89 ARG A C 1
ATOM 696 O O . ARG A 1 89 ? 14.239 -7.514 7.375 1.00 91.88 89 ARG A O 1
ATOM 703 N N . ASP A 1 90 ? 14.213 -7.003 5.187 1.00 91.94 90 ASP A N 1
ATOM 704 C CA . ASP A 1 90 ? 13.925 -5.574 5.367 1.00 91.94 90 ASP A CA 1
ATOM 705 C C . ASP A 1 90 ? 12.663 -5.311 6.206 1.00 91.94 90 ASP A C 1
ATOM 707 O O . ASP A 1 90 ? 12.661 -4.430 7.066 1.00 91.94 90 ASP A O 1
ATOM 711 N N . ILE A 1 91 ? 11.588 -6.082 5.992 1.00 90.69 91 ILE A N 1
ATOM 712 C CA . ILE A 1 91 ? 10.368 -5.945 6.803 1.00 90.69 91 ILE A CA 1
ATOM 713 C C . ILE A 1 91 ? 10.596 -6.420 8.242 1.00 90.69 91 ILE A C 1
ATOM 715 O O . ILE A 1 91 ? 10.080 -5.801 9.166 1.00 90.69 91 ILE A O 1
ATOM 719 N N . MET A 1 92 ? 11.389 -7.476 8.450 1.00 90.75 92 MET A N 1
ATOM 720 C CA . MET A 1 92 ? 11.699 -7.977 9.793 1.00 90.75 92 MET A CA 1
ATOM 721 C C . MET A 1 92 ? 12.538 -6.967 10.577 1.00 90.75 92 MET A C 1
ATOM 723 O O . MET A 1 92 ? 12.199 -6.665 11.715 1.00 90.75 92 MET A O 1
ATOM 727 N N . GLU A 1 93 ? 13.560 -6.386 9.948 1.00 91.31 93 GLU A N 1
ATOM 728 C CA . GLU A 1 93 ? 14.366 -5.313 10.540 1.00 91.31 93 GLU A CA 1
ATOM 729 C C . GLU A 1 93 ? 13.520 -4.073 10.852 1.00 91.31 93 GLU A C 1
ATOM 731 O O . GLU A 1 93 ? 13.721 -3.428 11.876 1.00 91.31 93 GLU A O 1
ATOM 736 N N . MET A 1 94 ? 12.548 -3.734 9.998 1.00 90.50 94 MET A N 1
ATOM 737 C CA . MET A 1 94 ? 11.636 -2.619 10.264 1.00 90.50 94 MET A CA 1
ATOM 738 C C . MET A 1 94 ? 10.692 -2.914 11.437 1.00 90.50 94 MET A C 1
ATOM 740 O O . MET A 1 94 ? 10.432 -2.030 12.249 1.00 90.50 94 MET A O 1
ATOM 744 N N . ILE A 1 95 ? 10.180 -4.144 11.546 1.00 88.81 95 ILE A N 1
ATOM 745 C CA . ILE A 1 95 ? 9.364 -4.575 12.691 1.00 88.81 95 ILE A CA 1
ATOM 746 C C . ILE A 1 95 ? 10.183 -4.523 13.983 1.00 88.81 95 ILE A C 1
ATOM 748 O O . ILE A 1 95 ? 9.685 -4.037 14.996 1.00 88.81 95 ILE A O 1
ATOM 752 N N . GLU A 1 96 ? 11.436 -4.972 13.946 1.00 89.38 96 GLU A N 1
ATOM 753 C CA . GLU A 1 96 ? 12.350 -4.905 15.085 1.00 89.38 96 GLU A CA 1
ATOM 754 C C . GLU A 1 96 ? 12.675 -3.457 15.476 1.00 89.38 96 GLU A C 1
ATOM 756 O O . GLU A 1 96 ? 12.605 -3.112 16.656 1.00 89.38 96 GLU A O 1
ATOM 761 N N . GLU A 1 97 ? 12.948 -2.576 14.509 1.00 88.94 97 GLU A N 1
ATOM 762 C CA . GLU A 1 97 ? 13.150 -1.144 14.765 1.00 88.94 97 GLU A CA 1
ATOM 763 C C . GLU A 1 97 ? 11.905 -0.525 15.414 1.00 88.94 97 GLU A C 1
ATOM 765 O O . GLU A 1 97 ? 12.020 0.183 16.411 1.00 88.94 97 GLU A O 1
ATOM 770 N N . MET A 1 98 ? 10.701 -0.833 14.923 1.00 86.25 98 MET A N 1
ATOM 771 C CA . MET A 1 98 ? 9.453 -0.358 15.535 1.00 86.25 98 MET A CA 1
ATOM 772 C C . MET A 1 98 ? 9.272 -0.876 16.967 1.00 86.25 98 MET A C 1
ATOM 774 O O . MET A 1 98 ? 8.870 -0.114 17.841 1.00 86.25 98 MET A O 1
ATOM 778 N N . ALA A 1 99 ? 9.596 -2.145 17.220 1.00 85.12 99 ALA A N 1
ATOM 779 C CA . ALA A 1 99 ? 9.473 -2.749 18.544 1.00 85.12 99 ALA A CA 1
ATOM 780 C C . ALA A 1 99 ? 10.491 -2.194 19.559 1.00 85.12 99 ALA A C 1
ATOM 782 O O . ALA A 1 99 ? 10.198 -2.128 20.750 1.00 85.12 99 ALA A O 1
ATOM 783 N N . THR A 1 100 ? 11.683 -1.797 19.105 1.00 85.19 100 THR A N 1
ATOM 784 C CA . THR A 1 100 ? 12.797 -1.373 19.976 1.00 85.19 100 THR A CA 1
ATOM 785 C C . THR A 1 100 ? 12.920 0.142 20.137 1.00 85.19 100 THR A C 1
ATOM 787 O O . THR A 1 100 ? 13.384 0.611 21.173 1.00 85.19 100 THR A O 1
ATOM 790 N N . SER A 1 101 ? 12.485 0.926 19.150 1.00 77.12 101 SER A N 1
ATOM 791 C CA . SER A 1 101 ? 12.598 2.394 19.151 1.00 77.12 101 SER A CA 1
ATOM 792 C C . SER A 1 101 ? 11.659 3.107 20.132 1.00 77.12 101 SER A C 1
ATOM 794 O O . SER A 1 101 ? 11.771 4.320 20.308 1.00 77.12 101 SER A O 1
ATOM 796 N N . GLY A 1 102 ? 10.713 2.391 20.754 1.00 68.50 102 GLY A N 1
ATOM 797 C CA . GLY A 1 102 ? 9.683 2.985 21.616 1.00 68.50 102 GLY A CA 1
ATOM 798 C C . GLY A 1 102 ? 8.692 3.881 20.861 1.00 68.50 102 GLY A C 1
ATOM 799 O O . GLY A 1 102 ? 7.900 4.595 21.479 1.00 68.50 102 GLY A O 1
ATOM 800 N N . LEU A 1 103 ? 8.728 3.864 19.522 1.00 69.62 103 LEU A N 1
ATOM 801 C CA . LEU A 1 103 ? 7.721 4.472 18.662 1.00 69.62 103 LEU A CA 1
ATOM 802 C C . LEU A 1 103 ? 6.435 3.643 18.775 1.00 69.62 103 LEU A C 1
ATOM 804 O O . LEU A 1 103 ? 6.191 2.729 17.994 1.00 69.62 103 LEU A O 1
ATOM 808 N N . GLU A 1 104 ? 5.579 3.998 19.734 1.00 80.50 104 GLU A N 1
ATOM 809 C CA . GLU A 1 104 ? 4.250 3.403 19.977 1.00 80.50 104 GLU A CA 1
ATOM 810 C C . GLU A 1 104 ? 3.233 3.701 18.850 1.00 80.50 104 GLU A C 1
ATOM 812 O O . GLU A 1 104 ? 2.027 3.810 19.075 1.00 80.50 104 GLU A O 1
ATOM 817 N N . ILE A 1 105 ? 3.691 3.843 17.603 1.00 88.31 105 ILE A N 1
ATOM 818 C CA . ILE A 1 105 ? 2.862 4.189 16.444 1.00 88.31 105 ILE A CA 1
ATOM 819 C C . ILE A 1 105 ? 1.848 3.090 16.108 1.00 88.31 105 ILE A C 1
ATOM 821 O O . ILE A 1 105 ? 0.818 3.365 15.500 1.00 88.31 105 ILE A O 1
ATOM 825 N N . HIS A 1 106 ? 2.104 1.844 16.523 1.00 90.44 106 HIS A N 1
ATOM 826 C CA . HIS A 1 106 ? 1.183 0.731 16.291 1.00 90.44 106 HIS A CA 1
ATOM 827 C C . HIS A 1 106 ? -0.143 0.909 17.043 1.00 90.44 106 HIS A C 1
ATOM 829 O O . HIS A 1 106 ? -1.182 0.453 16.568 1.00 90.44 106 HIS A O 1
ATOM 835 N N . SER A 1 107 ? -0.130 1.634 18.167 1.00 92.31 107 SER A N 1
ATOM 836 C CA . SER A 1 107 ? -1.352 1.985 18.895 1.00 92.31 107 SER A CA 1
ATOM 837 C C . SER A 1 107 ? -2.323 2.794 18.029 1.00 92.31 107 SER A C 1
ATOM 839 O O . SER A 1 107 ? -3.528 2.561 18.094 1.00 92.31 107 SER A O 1
ATOM 841 N N . PHE A 1 108 ? -1.814 3.659 17.143 1.00 94.81 108 PHE A N 1
ATOM 842 C CA . PHE A 1 108 ? -2.639 4.406 16.195 1.00 94.81 108 PHE A CA 1
ATOM 843 C C . PHE A 1 108 ? -3.252 3.500 15.123 1.00 94.81 108 PHE A C 1
ATOM 845 O O . PHE A 1 108 ? -4.425 3.662 14.798 1.00 94.81 108 PHE A O 1
ATOM 852 N N . LYS A 1 109 ? -2.517 2.489 14.633 1.00 94.12 109 LYS A N 1
ATOM 853 C CA . LYS A 1 109 ? -3.088 1.482 13.722 1.00 94.12 109 LYS A CA 1
ATOM 854 C C . LYS A 1 109 ? -4.253 0.747 14.384 1.00 94.12 109 LYS A C 1
ATOM 856 O O . LYS A 1 109 ? -5.324 0.660 13.801 1.00 94.12 109 LYS A O 1
ATOM 861 N N . VAL A 1 110 ? -4.052 0.252 15.605 1.00 94.56 110 VAL A N 1
ATOM 862 C CA . VAL A 1 110 ? -5.080 -0.481 16.369 1.00 94.56 110 VAL A CA 1
ATOM 863 C C . VAL A 1 110 ? -6.286 0.404 16.702 1.00 94.56 110 VAL A C 1
ATOM 865 O O . VAL A 1 110 ? -7.410 -0.089 16.800 1.00 94.56 110 VAL A O 1
ATOM 868 N N . ALA A 1 111 ? -6.060 1.704 16.894 1.00 96.38 111 ALA A N 1
ATOM 869 C CA . ALA A 1 111 ? -7.116 2.655 17.201 1.00 96.38 111 ALA A CA 1
ATOM 870 C C . ALA A 1 111 ? -7.974 3.028 15.988 1.00 96.38 111 ALA A C 1
ATOM 872 O O . ALA A 1 111 ? -9.176 3.220 16.152 1.00 96.38 111 ALA A O 1
ATOM 873 N N . ALA A 1 112 ? -7.366 3.137 14.805 1.00 97.44 112 ALA A N 1
ATOM 874 C CA . ALA A 1 112 ? -8.039 3.588 13.591 1.00 97.44 112 ALA A CA 1
ATOM 875 C C . ALA A 1 112 ? -8.608 2.452 12.736 1.00 97.44 112 ALA A C 1
ATOM 877 O O . ALA A 1 112 ? -9.659 2.627 12.135 1.00 97.44 112 ALA A O 1
ATOM 878 N N . VAL A 1 113 ? -7.928 1.306 12.669 1.00 97.25 113 VAL A N 1
ATOM 879 C CA . VAL A 1 113 ? -8.301 0.201 11.776 1.00 97.25 113 VAL A CA 1
ATOM 880 C C . VAL A 1 113 ? -9.336 -0.694 12.453 1.00 97.25 113 VAL A C 1
ATOM 882 O O . VAL A 1 113 ? -9.097 -1.223 13.543 1.00 97.25 113 VAL A O 1
ATOM 885 N N . GLU A 1 114 ? -10.478 -0.876 11.795 1.00 96.44 114 GLU A N 1
ATOM 886 C CA . GLU A 1 114 ? -11.507 -1.836 12.191 1.00 96.44 114 GLU A CA 1
ATOM 887 C C . GLU A 1 114 ? -11.086 -3.246 11.809 1.00 96.44 114 GLU A C 1
ATOM 889 O O . GLU A 1 114 ? -10.947 -4.123 12.668 1.00 96.44 114 GLU A O 1
ATOM 894 N N . LYS A 1 115 ? -10.783 -3.433 10.527 1.00 95.06 115 LYS A N 1
ATOM 895 C CA . LYS A 1 115 ? -10.312 -4.700 9.982 1.00 95.06 115 LYS A CA 1
ATOM 896 C C . LYS A 1 115 ? -9.319 -4.464 8.855 1.00 95.06 115 LY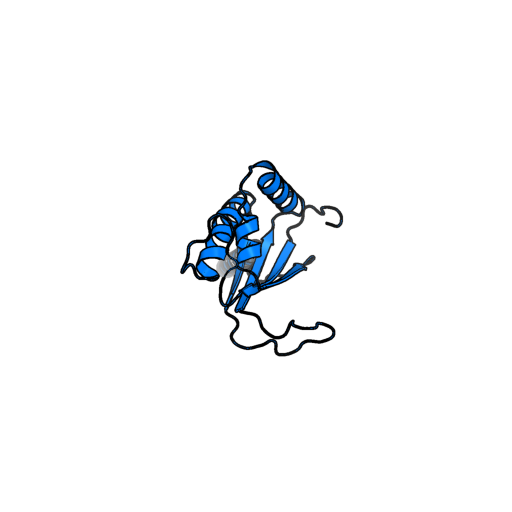S A C 1
ATOM 898 O O . LYS A 1 115 ? -9.295 -3.434 8.186 1.00 95.06 115 LYS A O 1
ATOM 903 N N . THR A 1 116 ? -8.444 -5.439 8.653 1.00 95.88 116 THR A N 1
ATOM 904 C CA . THR A 1 116 ? -7.480 -5.411 7.557 1.00 95.88 116 THR A CA 1
ATOM 905 C C . THR A 1 116 ? -7.089 -6.822 7.159 1.00 95.88 116 THR A C 1
ATOM 907 O O . THR A 1 116 ? -6.927 -7.696 8.012 1.00 95.88 116 THR A O 1
ATOM 910 N N . ILE A 1 117 ? -6.897 -7.033 5.863 1.00 94.38 117 ILE A N 1
ATOM 911 C CA . ILE A 1 117 ? -6.207 -8.206 5.335 1.00 94.38 117 ILE A CA 1
ATOM 912 C C . ILE A 1 117 ? -4.873 -7.726 4.787 1.00 94.38 117 ILE A C 1
ATOM 914 O O . ILE A 1 117 ? -4.838 -6.789 3.997 1.00 94.38 117 ILE A O 1
ATOM 918 N N . ALA A 1 118 ? -3.791 -8.391 5.185 1.00 94.31 118 ALA A N 1
ATOM 919 C CA . ALA A 1 118 ? -2.451 -8.171 4.660 1.00 94.31 118 ALA A CA 1
ATOM 920 C C . ALA A 1 118 ? -1.909 -9.500 4.126 1.00 94.31 118 ALA A C 1
ATOM 922 O O . ALA A 1 118 ? -1.595 -10.412 4.895 1.00 94.31 118 ALA A O 1
ATOM 923 N N . PHE A 1 119 ? -1.825 -9.623 2.804 1.00 93.06 119 PHE A N 1
ATOM 924 C CA . PHE A 1 119 ? -1.471 -10.862 2.124 1.00 93.06 119 PHE A CA 1
ATOM 925 C C . PHE A 1 119 ? -0.141 -10.715 1.368 1.00 93.06 119 PHE A C 1
ATOM 927 O O . PHE A 1 119 ? -0.041 -9.882 0.461 1.00 93.06 119 PHE A O 1
ATOM 934 N N . PRO A 1 120 ? 0.902 -11.488 1.727 1.00 94.12 120 PRO A N 1
ATOM 935 C CA . PRO A 1 120 ? 2.168 -11.470 1.007 1.00 94.12 120 PRO A CA 1
ATOM 936 C C . PRO A 1 120 ? 2.055 -12.236 -0.320 1.00 94.12 120 PRO A C 1
ATOM 938 O O . PRO A 1 120 ? 1.647 -13.394 -0.351 1.00 94.12 120 PRO A O 1
ATOM 941 N N . LEU A 1 121 ? 2.486 -11.594 -1.401 1.00 93.75 121 LEU A N 1
ATOM 942 C CA . LEU A 1 121 ? 2.566 -12.117 -2.759 1.00 93.75 121 LEU A CA 1
ATOM 943 C C . LEU A 1 121 ? 4.030 -12.411 -3.108 1.00 93.75 121 LEU A C 1
ATOM 945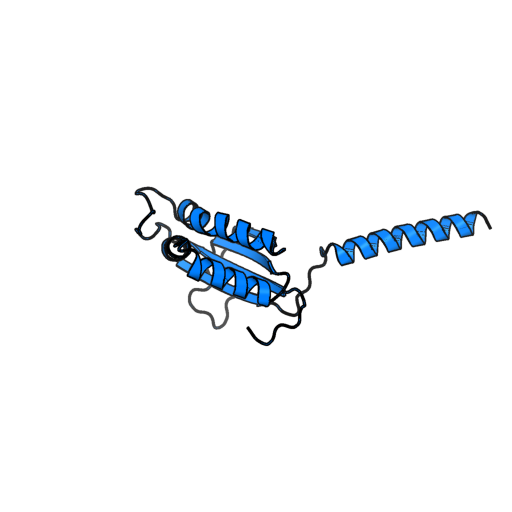 O O . LEU A 1 121 ? 4.849 -11.492 -3.172 1.00 93.75 121 LEU A O 1
ATOM 949 N N . ASP A 1 122 ? 4.346 -13.687 -3.326 1.00 91.94 122 ASP A N 1
ATOM 950 C CA . ASP A 1 122 ? 5.623 -14.151 -3.880 1.00 91.94 122 ASP A CA 1
ATOM 951 C C . ASP A 1 122 ? 5.442 -15.534 -4.557 1.00 91.94 122 ASP A C 1
ATOM 953 O O . ASP A 1 122 ? 5.011 -16.472 -3.874 1.00 91.94 122 ASP A O 1
ATOM 957 N N . PRO A 1 123 ? 5.747 -15.687 -5.862 1.00 89.00 123 PRO A N 1
ATOM 958 C CA . PRO A 1 123 ? 6.163 -14.629 -6.784 1.00 89.00 123 PRO A CA 1
ATOM 959 C C . PRO A 1 123 ? 5.041 -13.622 -7.028 1.00 89.00 123 PRO A C 1
ATOM 961 O O . PRO A 1 123 ? 3.855 -13.922 -6.888 1.00 89.00 123 PRO A O 1
ATOM 964 N N . TRP A 1 124 ? 5.424 -12.410 -7.406 1.00 91.19 124 TRP A N 1
ATOM 965 C CA . TRP A 1 124 ? 4.501 -11.352 -7.791 1.00 91.19 124 TRP A CA 1
ATOM 966 C C . TRP A 1 124 ? 4.914 -10.794 -9.151 1.00 91.19 124 TRP A C 1
ATOM 968 O O . TRP A 1 124 ? 6.075 -10.883 -9.549 1.00 91.19 124 TRP A O 1
ATOM 978 N N . PHE A 1 125 ? 3.952 -10.253 -9.891 1.00 86.94 125 PHE A N 1
ATOM 979 C CA . PHE A 1 125 ? 4.188 -9.731 -11.230 1.00 86.94 125 PHE A CA 1
ATOM 980 C C . PHE A 1 125 ? 3.641 -8.315 -11.343 1.00 86.94 125 PHE A C 1
ATOM 982 O O . PHE A 1 125 ? 2.466 -8.067 -11.074 1.00 86.94 125 PHE A O 1
ATOM 989 N N . TYR A 1 126 ? 4.501 -7.393 -11.764 1.00 86.50 126 TYR A N 1
ATOM 990 C CA . TYR A 1 126 ? 4.157 -5.995 -11.969 1.00 86.50 126 TYR A CA 1
ATOM 991 C C . TYR A 1 126 ? 4.734 -5.523 -13.313 1.00 86.50 126 TYR A C 1
ATOM 993 O O . TYR A 1 126 ? 5.942 -5.321 -13.422 1.00 86.50 126 TYR A O 1
ATOM 1001 N N . PRO A 1 127 ? 3.896 -5.329 -14.351 1.00 82.69 127 PRO A N 1
ATOM 1002 C CA . PRO A 1 127 ? 4.354 -4.878 -15.670 1.00 82.69 127 PRO A CA 1
ATOM 1003 C C . PRO A 1 127 ? 5.043 -3.510 -15.657 1.00 82.69 127 PRO A C 1
ATOM 1005 O O . PRO A 1 127 ? 5.818 -3.197 -16.555 1.00 82.69 127 PRO A O 1
ATOM 1008 N N . GLY A 1 128 ? 4.748 -2.686 -14.649 1.00 82.56 128 GLY A N 1
ATOM 1009 C CA . GLY A 1 128 ? 5.381 -1.386 -14.458 1.00 82.56 128 GLY A CA 1
ATOM 1010 C C . GLY A 1 128 ? 6.733 -1.452 -13.746 1.00 82.56 128 GLY A C 1
ATOM 1011 O O . GLY A 1 128 ? 7.221 -0.411 -13.307 1.00 82.56 128 GLY A O 1
ATOM 1012 N N . ASP A 1 129 ? 7.327 -2.640 -13.574 1.00 83.81 129 ASP A N 1
ATOM 1013 C CA . ASP A 1 129 ? 8.657 -2.776 -12.986 1.00 83.81 129 ASP A CA 1
ATOM 1014 C C . ASP A 1 129 ? 9.669 -1.942 -13.798 1.00 83.81 129 ASP A C 1
ATOM 1016 O O . ASP A 1 129 ? 9.827 -2.172 -15.005 1.00 83.81 129 ASP A O 1
ATOM 1020 N N . PRO A 1 130 ? 10.388 -0.989 -13.170 1.00 82.44 130 PRO A N 1
ATOM 1021 C CA . PRO A 1 130 ? 11.389 -0.177 -13.854 1.00 82.44 130 PRO A CA 1
ATOM 1022 C C . PRO A 1 130 ? 12.430 -1.003 -14.615 1.00 82.44 130 PRO A C 1
ATOM 1024 O O . PRO A 1 130 ? 12.883 -0.578 -15.673 1.00 82.44 130 PRO A O 1
ATOM 1027 N N . ARG A 1 131 ? 12.787 -2.198 -14.122 1.00 84.56 131 ARG A N 1
ATOM 1028 C CA . ARG A 1 131 ? 13.717 -3.121 -14.791 1.00 84.56 131 ARG A CA 1
ATOM 1029 C C . ARG A 1 131 ? 13.165 -3.563 -16.144 1.00 84.56 131 ARG A C 1
ATOM 1031 O O . ARG A 1 131 ? 13.878 -3.517 -17.146 1.00 84.56 131 ARG A O 1
ATOM 1038 N N . PHE A 1 132 ? 11.889 -3.946 -16.179 1.00 87.44 132 PHE A N 1
ATOM 1039 C CA . PHE A 1 132 ? 11.211 -4.363 -17.403 1.00 87.44 132 PHE A CA 1
ATOM 1040 C C . PHE A 1 132 ? 11.049 -3.189 -18.375 1.00 87.44 132 PHE A C 1
ATOM 1042 O O . PHE A 1 132 ? 11.409 -3.308 -19.546 1.00 87.44 132 PHE A O 1
ATOM 1049 N N . LEU A 1 133 ? 10.609 -2.027 -17.881 1.00 90.25 133 LEU A N 1
ATOM 1050 C CA . LEU A 1 133 ? 10.463 -0.812 -18.688 1.00 90.25 133 LEU A CA 1
ATOM 1051 C C . LEU A 1 133 ? 11.793 -0.365 -19.309 1.00 90.25 133 LEU A C 1
ATOM 1053 O O . LEU A 1 133 ? 11.844 -0.056 -20.499 1.00 90.25 133 LEU A O 1
ATOM 1057 N N . LEU A 1 134 ? 12.888 -0.378 -18.543 1.00 93.38 134 LEU A N 1
ATOM 1058 C CA . LEU A 1 134 ? 14.223 -0.069 -19.060 1.00 93.38 134 LEU A CA 1
ATOM 1059 C C . LEU A 1 134 ? 14.669 -1.087 -20.112 1.00 93.38 134 LEU A C 1
ATOM 1061 O O . LEU A 1 134 ? 15.202 -0.693 -21.147 1.00 93.38 134 LEU A O 1
ATOM 1065 N N . GLY A 1 135 ? 14.403 -2.378 -19.895 1.00 94.50 135 GLY A N 1
ATOM 1066 C CA . GLY A 1 135 ? 14.643 -3.419 -20.895 1.00 94.50 135 GLY A CA 1
ATOM 1067 C C . GLY A 1 135 ? 13.904 -3.147 -22.209 1.00 94.50 135 GLY A C 1
ATOM 1068 O O . GLY A 1 135 ? 14.505 -3.229 -23.284 1.00 94.50 135 GLY A O 1
ATOM 1069 N N . MET A 1 136 ? 12.632 -2.742 -22.138 1.00 95.19 136 MET A N 1
ATOM 1070 C CA . MET A 1 136 ? 11.855 -2.337 -23.315 1.00 95.19 136 MET A CA 1
ATOM 1071 C C . MET A 1 136 ? 12.462 -1.108 -24.003 1.00 95.19 136 MET A C 1
ATOM 1073 O O . MET A 1 136 ? 12.646 -1.121 -25.219 1.00 95.19 136 MET A O 1
ATOM 1077 N N . VAL A 1 137 ? 12.829 -0.071 -23.243 1.00 96.69 137 VAL A N 1
ATOM 1078 C CA . VAL A 1 137 ? 13.466 1.142 -23.783 1.00 96.69 137 VAL A CA 1
ATOM 1079 C C . VAL A 1 137 ? 14.781 0.805 -24.487 1.00 96.69 137 VAL A C 1
ATOM 1081 O O . VAL A 1 137 ? 14.981 1.212 -25.631 1.00 96.69 137 VAL A O 1
ATOM 1084 N N . PHE A 1 138 ? 15.663 0.021 -23.863 1.00 97.56 138 PHE A N 1
ATOM 1085 C CA . PHE A 1 138 ? 16.929 -0.382 -24.479 1.00 97.56 138 PHE A CA 1
ATOM 1086 C C . PHE A 1 138 ? 16.727 -1.248 -25.719 1.00 97.56 138 PHE A C 1
ATOM 1088 O O . PHE A 1 138 ? 17.447 -1.078 -26.702 1.00 97.56 138 PHE A O 1
ATOM 1095 N N . THR A 1 139 ? 15.715 -2.113 -25.717 1.00 97.81 139 THR A N 1
ATOM 1096 C CA . THR A 1 139 ? 15.351 -2.908 -26.895 1.00 97.81 139 THR A CA 1
ATOM 1097 C C . THR A 1 139 ? 14.913 -2.005 -28.049 1.00 97.81 139 THR A C 1
ATOM 1099 O O . THR A 1 139 ? 15.417 -2.144 -29.162 1.00 97.81 139 THR A O 1
ATOM 1102 N N . LEU A 1 140 ? 14.038 -1.025 -27.795 1.00 98.06 140 LEU A N 1
ATOM 1103 C CA . LEU A 1 140 ? 13.599 -0.057 -28.807 1.00 98.06 140 LEU A CA 1
ATOM 1104 C C . LEU A 1 140 ? 14.767 0.771 -29.362 1.00 98.06 140 LEU A C 1
ATOM 1106 O O . LEU A 1 140 ? 14.866 0.971 -30.577 1.00 98.06 140 LEU A O 1
ATOM 1110 N N . LEU A 1 141 ? 15.678 1.219 -28.494 1.00 98.12 141 LEU A N 1
ATOM 1111 C CA . LEU A 1 141 ? 16.886 1.941 -28.900 1.00 98.12 141 LEU A CA 1
ATOM 1112 C C . LEU A 1 141 ? 17.804 1.066 -29.764 1.00 98.12 141 LEU A C 1
ATOM 1114 O O . LEU A 1 141 ? 18.266 1.520 -30.813 1.00 98.12 141 LEU A O 1
ATOM 1118 N N . GLY A 1 142 ? 18.021 -0.190 -29.367 1.00 98.12 142 GLY A N 1
ATOM 1119 C CA . GLY A 1 142 ? 18.821 -1.158 -30.118 1.00 98.12 142 GLY A CA 1
ATOM 1120 C C . GLY A 1 142 ? 18.246 -1.441 -31.508 1.00 98.12 142 GLY A C 1
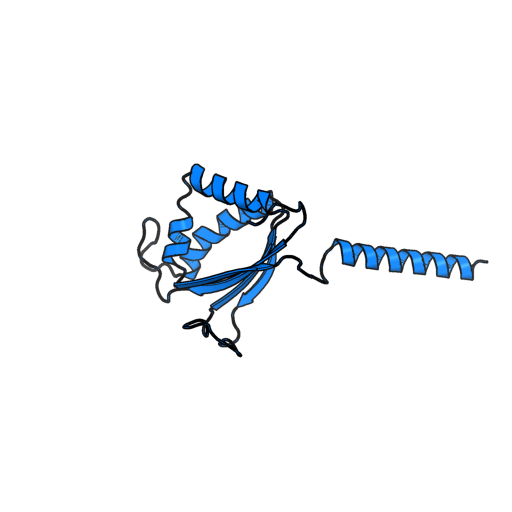ATOM 1121 O O . GLY A 1 142 ? 18.965 -1.346 -32.502 1.00 98.12 142 GLY A O 1
ATOM 1122 N N . LEU A 1 143 ? 16.936 -1.690 -31.603 1.00 98.12 143 LEU A N 1
ATOM 1123 C CA . LEU A 1 143 ? 16.248 -1.896 -32.883 1.00 98.12 143 LEU A CA 1
ATOM 1124 C C . LEU A 1 143 ? 16.333 -0.657 -33.783 1.00 98.12 143 LEU A C 1
ATOM 1126 O O . LEU A 1 143 ? 16.588 -0.770 -34.981 1.00 98.12 143 LEU A O 1
ATOM 1130 N N . THR A 1 144 ? 16.189 0.538 -33.209 1.00 97.69 144 THR A N 1
ATOM 1131 C CA . THR A 1 144 ? 16.322 1.800 -33.953 1.00 97.69 144 THR A CA 1
ATOM 1132 C C . THR A 1 144 ? 17.739 1.987 -34.498 1.00 97.69 144 THR A C 1
ATOM 1134 O O . THR A 1 144 ? 17.915 2.402 -35.647 1.00 97.69 144 THR A O 1
ATOM 1137 N N . ALA A 1 145 ? 18.763 1.674 -33.700 1.00 97.38 145 ALA A N 1
ATOM 1138 C CA . ALA A 1 145 ? 20.156 1.724 -34.136 1.00 97.38 145 ALA A CA 1
ATOM 1139 C C . ALA A 1 145 ? 20.430 0.718 -35.267 1.00 97.38 145 ALA A C 1
ATOM 1141 O O . ALA A 1 145 ? 21.044 1.087 -36.270 1.00 97.38 145 ALA A O 1
ATOM 1142 N N . GLN A 1 146 ? 19.905 -0.507 -35.153 1.00 97.06 146 GLN A N 1
ATOM 1143 C CA . GLN A 1 146 ? 20.031 -1.540 -36.182 1.00 97.06 146 GLN A CA 1
ATOM 1144 C C . GLN A 1 146 ? 19.369 -1.124 -37.502 1.00 97.06 146 GLN A C 1
ATOM 1146 O O . GLN A 1 146 ? 19.977 -1.253 -38.563 1.00 97.06 146 GLN A O 1
ATOM 1151 N N . LEU A 1 147 ? 18.151 -0.575 -37.453 1.00 97.12 147 LEU A N 1
ATOM 1152 C CA . LEU A 1 147 ? 17.450 -0.080 -38.644 1.00 97.12 147 LEU A CA 1
ATOM 1153 C C . LEU A 1 147 ? 18.251 1.014 -39.362 1.00 97.12 147 LEU A C 1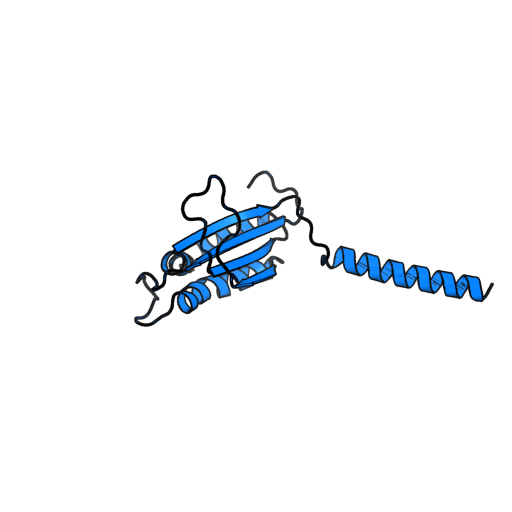
ATOM 1155 O O . LEU A 1 147 ? 18.373 0.994 -40.585 1.00 97.12 147 LEU A O 1
ATOM 1159 N N . ARG A 1 148 ? 18.845 1.950 -38.609 1.00 95.75 148 ARG A N 1
ATOM 1160 C CA . ARG A 1 148 ? 19.696 3.013 -39.172 1.00 95.75 148 ARG A CA 1
ATOM 1161 C C . ARG A 1 148 ? 20.984 2.479 -39.788 1.00 95.75 148 ARG A C 1
ATOM 1163 O O . ARG A 1 148 ? 21.442 3.045 -40.775 1.00 95.75 148 ARG A O 1
ATOM 1170 N N . HIS A 1 149 ? 21.576 1.443 -39.201 1.00 94.81 149 HIS A N 1
ATOM 1171 C CA . HIS A 1 149 ? 22.752 0.788 -39.765 1.00 94.81 149 HIS A CA 1
ATOM 1172 C C . HIS A 1 149 ? 22.415 0.128 -41.106 1.00 94.81 149 HIS A C 1
ATOM 1174 O O . HIS A 1 149 ? 23.071 0.417 -42.101 1.00 94.81 149 HIS A O 1
ATOM 1180 N N . ASN A 1 150 ? 21.331 -0.651 -41.154 1.00 95.56 150 ASN A N 1
ATOM 1181 C CA . ASN A 1 150 ? 20.887 -1.340 -42.368 1.00 95.56 150 ASN A CA 1
ATOM 1182 C C . ASN A 1 150 ? 20.501 -0.378 -43.504 1.00 95.56 150 ASN A C 1
ATOM 1184 O O . ASN A 1 150 ? 20.649 -0.732 -44.661 1.00 95.56 150 ASN A O 1
ATOM 1188 N N . ALA A 1 151 ? 20.006 0.825 -43.195 1.00 92.06 151 ALA A N 1
ATOM 1189 C CA . ALA A 1 151 ? 19.668 1.834 -44.205 1.00 92.06 151 ALA A CA 1
ATOM 1190 C C . ALA A 1 151 ? 20.888 2.588 -44.773 1.00 92.06 151 ALA A C 1
ATOM 1192 O O . ALA A 1 151 ? 20.748 3.335 -45.739 1.00 92.06 151 ALA A O 1
ATOM 1193 N N . ARG A 1 152 ? 22.059 2.469 -44.131 1.00 86.25 152 ARG A N 1
ATOM 1194 C CA . ARG A 1 152 ? 23.323 3.096 -44.560 1.00 86.25 152 ARG A CA 1
ATOM 1195 C C . ARG A 1 152 ? 24.279 2.116 -45.246 1.00 86.25 152 ARG A C 1
ATOM 1197 O O . ARG A 1 152 ? 25.261 2.581 -45.822 1.00 86.25 152 ARG A O 1
ATOM 1204 N N . ALA A 1 153 ? 24.033 0.815 -45.105 1.00 69.69 153 ALA A N 1
ATOM 1205 C CA . ALA A 1 153 ? 24.735 -0.263 -45.796 1.00 69.69 153 ALA A CA 1
ATOM 1206 C C . ALA A 1 153 ? 24.094 -0.510 -47.167 1.00 69.69 153 ALA A C 1
ATOM 1208 O O . ALA A 1 153 ? 24.855 -0.841 -48.100 1.00 69.69 153 ALA A O 1
#

pLDDT: mean 92.0, std 6.29, range [59.38, 98.12]

Radius of gyration: 20.84 Å; Cα contacts (8 Å, |Δi|>4): 203; chains: 1; bounding box: 43×34×70 Å

Mean predicted aligned error: 5.3 Å

Foldseek 3Di:
DPDKPQAKWKKKKFFAWDQDFADDPPDDVPDGLVNLVCLLVVVLQVLQVVQVKAWPDKDFDPAFDPDDDPDPPRGDTGMITMIMGSIPVSVVVSVVCCVPVPVPSVVSVVRTTPDMDIDMDPPDDDCPPPVNVVVVVVVVVVVVVVVVVVVVD

Nearest PDB structures (foldseek):
  3hhl-assembly2_C  TM=8.188E-01  e=7.077E-08  Rhodopseudomonas palustris
  4pxe-assembly1_B  TM=4.410E-01  e=2.259E-02  Arabidopsis thaliana
  8c46-assembly1_B  TM=3.676E-01  e=1.990E-02  Agrobacterium tumefaciens
  4pxc-assembly1_B  TM=4.388E-01  e=4.833E-02  Arabidopsis thaliana
  6c0d-assembly1_A-2  TM=3.360E-01  e=3.446E-01  Paraburkholderia phymatum STM815